Protein AF-A0A9Q0LV10-F1 (afdb_monomer)

Nearest PDB structures (foldseek):
  5n1x-assembly4_D  TM=7.997E-01  e=4.833E-01  Homo sapiens

Foldseek 3Di:
DQFPVVVCVVVVDDDDPDPDDDDPLPADPLLVVQVVCCVVPVDGDLPRQQDPVSLVSNVSVCVVRVNCVRPVCVSVRVVVSNVVVVVVPD

Organism: Anaeramoeba ignava (NCBI:txid1746090)

Structure (mmCIF,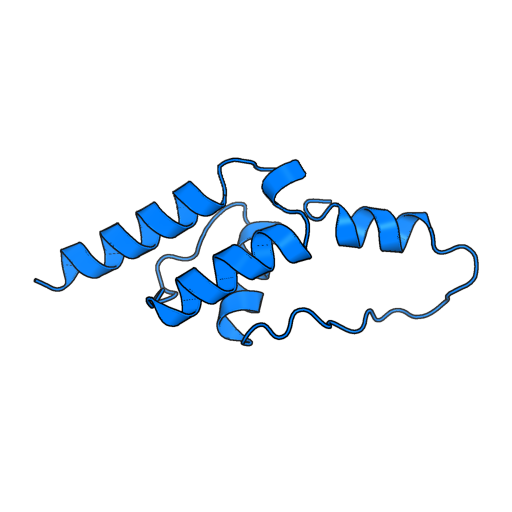 N/CA/C/O backbone):
data_AF-A0A9Q0LV10-F1
#
_entry.id   AF-A0A9Q0LV10-F1
#
loop_
_atom_site.group_PDB
_atom_site.id
_atom_site.type_symbol
_atom_site.label_atom_id
_atom_site.label_alt_id
_atom_site.label_comp_id
_atom_site.label_asym_id
_atom_site.label_entity_id
_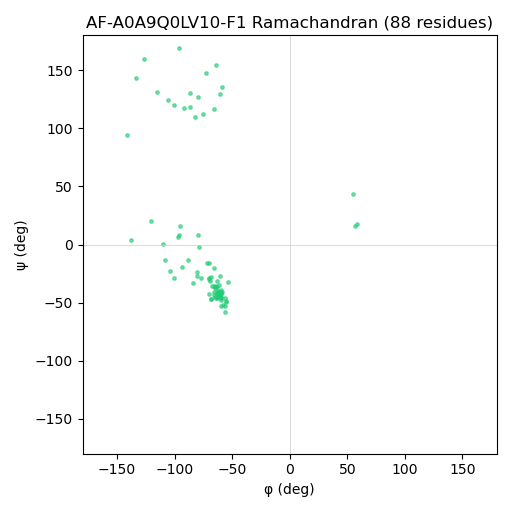atom_site.label_seq_id
_atom_site.pdbx_PDB_ins_code
_atom_site.Cartn_x
_atom_site.Cartn_y
_atom_site.Cartn_z
_atom_site.occupancy
_atom_site.B_iso_or_equiv
_atom_site.auth_seq_id
_atom_site.auth_comp_id
_atom_site.auth_asym_id
_atom_site.auth_atom_id
_atom_site.pdbx_PDB_model_num
ATOM 1 N N . MET A 1 1 ? -1.184 -2.065 -13.668 1.00 80.62 1 MET A N 1
ATOM 2 C CA . MET A 1 1 ? -0.356 -1.812 -12.468 1.00 80.62 1 MET A CA 1
ATOM 3 C C . MET A 1 1 ? -1.023 -0.690 -11.686 1.00 80.62 1 MET A C 1
ATOM 5 O O . MET A 1 1 ? -1.548 0.197 -12.338 1.00 80.62 1 MET A O 1
ATOM 9 N N . ARG A 1 2 ? -1.112 -0.770 -10.351 1.00 91.88 2 ARG A N 1
ATOM 10 C CA . ARG A 1 2 ? -1.870 0.204 -9.528 1.00 91.88 2 ARG A CA 1
ATOM 11 C C . ARG A 1 2 ? -1.028 1.362 -8.978 1.00 91.88 2 ARG A C 1
ATOM 13 O O . ARG A 1 2 ? -1.584 2.375 -8.586 1.00 91.88 2 ARG A O 1
ATOM 20 N N . SER A 1 3 ? 0.289 1.207 -8.934 1.00 95.69 3 SER A N 1
ATOM 21 C CA . SER A 1 3 ? 1.212 2.273 -8.547 1.00 95.69 3 SER A CA 1
ATOM 22 C C . SER A 1 3 ? 1.824 2.880 -9.798 1.00 95.69 3 SER A C 1
ATOM 24 O O . SER A 1 3 ? 2.480 2.165 -10.561 1.00 95.69 3 SER A O 1
ATOM 26 N N . GLU A 1 4 ? 1.618 4.181 -10.005 1.00 95.50 4 GLU A N 1
ATOM 27 C CA . GLU A 1 4 ? 2.264 4.896 -11.108 1.00 95.50 4 GLU A CA 1
ATOM 28 C C . GLU A 1 4 ? 3.769 5.062 -10.873 1.00 95.50 4 GLU A C 1
ATOM 30 O O . GLU A 1 4 ? 4.535 4.990 -11.834 1.00 95.50 4 GLU A O 1
ATOM 35 N N . LEU A 1 5 ? 4.215 5.132 -9.609 1.00 94.38 5 LEU A N 1
ATOM 36 C CA . LEU A 1 5 ? 5.638 5.056 -9.267 1.00 94.38 5 LEU A CA 1
ATOM 37 C C . LEU A 1 5 ? 6.253 3.762 -9.816 1.00 94.38 5 LEU A C 1
ATOM 39 O O . LEU A 1 5 ? 7.171 3.811 -10.635 1.00 94.38 5 LEU A O 1
ATOM 43 N N . TYR A 1 6 ? 5.717 2.601 -9.425 1.00 92.81 6 TYR A N 1
ATOM 44 C CA . TYR A 1 6 ? 6.249 1.326 -9.903 1.00 92.81 6 TYR A CA 1
ATOM 45 C C . TYR A 1 6 ? 6.074 1.161 -11.415 1.00 92.81 6 TYR A C 1
ATOM 47 O O . TYR A 1 6 ? 6.974 0.644 -12.074 1.00 92.81 6 TYR A O 1
ATOM 55 N N . ARG A 1 7 ? 4.973 1.654 -12.000 1.00 92.56 7 ARG A N 1
ATOM 56 C CA . ARG A 1 7 ? 4.787 1.639 -13.458 1.00 92.56 7 ARG A CA 1
ATOM 57 C C . ARG A 1 7 ? 5.893 2.418 -14.163 1.00 92.56 7 ARG A C 1
ATOM 59 O O . ARG A 1 7 ? 6.478 1.899 -15.110 1.00 92.56 7 ARG A O 1
ATOM 66 N N . GLY A 1 8 ? 6.202 3.625 -13.696 1.00 91.38 8 GLY A N 1
ATOM 67 C CA . GLY A 1 8 ? 7.286 4.442 -14.233 1.00 91.38 8 GLY A CA 1
ATOM 68 C C . GLY A 1 8 ? 8.652 3.779 -14.065 1.00 91.38 8 GLY A C 1
ATOM 69 O O . GLY A 1 8 ? 9.434 3.740 -15.014 1.00 91.38 8 GLY A O 1
ATOM 70 N N . MET A 1 9 ? 8.919 3.182 -12.901 1.00 89.38 9 MET A N 1
ATOM 71 C CA . MET A 1 9 ? 10.170 2.461 -12.652 1.00 89.38 9 MET A CA 1
ATOM 72 C C . MET A 1 9 ? 10.347 1.302 -13.638 1.00 89.38 9 MET A C 1
ATOM 74 O O . MET A 1 9 ? 11.344 1.256 -14.348 1.00 89.38 9 MET A O 1
ATOM 78 N N . PHE A 1 10 ? 9.361 0.413 -13.768 1.00 88.38 10 PHE A N 1
ATOM 79 C CA . PHE A 1 10 ? 9.500 -0.759 -14.639 1.00 88.38 10 PHE A CA 1
ATOM 80 C C . PHE A 1 10 ? 9.514 -0.424 -16.133 1.00 88.38 10 PHE A C 1
ATOM 82 O O . PHE A 1 10 ? 10.142 -1.143 -16.903 1.00 88.38 10 PHE A O 1
ATOM 89 N N . LEU A 1 11 ? 8.846 0.652 -16.560 1.00 88.88 11 LEU A N 1
ATOM 90 C CA . LEU A 1 11 ? 8.859 1.076 -17.964 1.00 88.88 11 LEU A CA 1
ATOM 91 C C . LEU A 1 11 ? 10.112 1.874 -18.353 1.00 88.88 11 LEU A C 1
ATOM 93 O O . LEU A 1 11 ? 10.441 1.926 -19.535 1.00 88.88 11 LEU A O 1
ATOM 97 N N . SER A 1 12 ? 10.792 2.512 -17.396 1.00 85.94 12 SER A N 1
ATOM 98 C CA . SER A 1 12 ? 11.997 3.319 -17.660 1.00 85.94 12 SER A CA 1
ATOM 99 C C . SER A 1 12 ? 13.299 2.515 -17.621 1.00 85.94 12 SER A C 1
ATOM 101 O O . SER A 1 12 ? 14.336 2.988 -18.087 1.00 85.94 12 SER A O 1
ATOM 103 N N . VAL A 1 13 ? 13.254 1.288 -17.102 1.00 82.44 13 VAL A N 1
ATOM 104 C CA . VAL A 1 13 ? 14.406 0.392 -17.033 1.00 82.44 13 VAL A CA 1
ATOM 105 C C . VAL A 1 13 ? 14.703 -0.206 -18.410 1.00 82.44 13 VAL A C 1
ATOM 107 O O . VAL A 1 13 ? 13.954 -1.036 -18.918 1.00 82.44 13 VAL A O 1
ATOM 110 N N . THR A 1 14 ? 15.836 0.179 -19.007 1.00 75.94 14 THR A N 1
ATOM 111 C CA . THR A 1 14 ? 16.326 -0.423 -20.262 1.00 75.94 14 THR A CA 1
ATOM 112 C C . THR A 1 14 ? 17.496 -1.389 -20.064 1.00 75.94 14 THR A C 1
ATOM 114 O O . THR A 1 14 ? 17.699 -2.248 -20.912 1.00 75.94 14 THR A O 1
ATOM 117 N N . ASN A 1 15 ? 18.259 -1.266 -18.966 1.00 79.62 15 ASN A N 1
ATOM 118 C CA . ASN A 1 15 ? 19.508 -2.016 -18.733 1.00 79.62 15 ASN A CA 1
ATOM 119 C C . ASN A 1 15 ? 19.683 -2.551 -17.295 1.00 79.62 15 ASN A C 1
ATOM 121 O O . ASN A 1 15 ? 20.737 -3.100 -16.981 1.00 79.62 15 ASN A O 1
ATOM 125 N N . ASP A 1 16 ? 18.698 -2.378 -16.410 1.00 79.75 16 ASP A N 1
ATOM 126 C CA . ASP A 1 16 ? 18.731 -2.974 -15.069 1.00 79.75 16 ASP A CA 1
ATOM 127 C C . ASP A 1 16 ? 18.145 -4.393 -15.132 1.00 79.75 16 ASP A C 1
ATOM 129 O O . ASP A 1 16 ? 16.993 -4.589 -15.516 1.00 79.75 16 ASP A O 1
ATOM 133 N N . THR A 1 17 ? 18.965 -5.392 -14.799 1.00 80.88 17 THR A N 1
ATOM 134 C CA . THR A 1 17 ? 18.570 -6.809 -14.738 1.00 80.88 17 THR A CA 1
ATOM 135 C C . THR A 1 17 ? 18.217 -7.256 -13.319 1.00 80.88 17 THR A C 1
ATOM 137 O O . THR A 1 17 ? 18.045 -8.453 -13.075 1.00 80.88 17 THR A O 1
ATOM 140 N N . SER A 1 18 ? 18.170 -6.330 -12.360 1.00 85.19 18 SER A N 1
ATOM 141 C CA . SER A 1 18 ? 17.722 -6.601 -11.002 1.00 85.19 18 SER A CA 1
ATOM 142 C C . SER A 1 18 ? 16.290 -7.125 -11.022 1.00 85.19 18 SER A C 1
ATOM 144 O O . SER A 1 18 ? 15.401 -6.584 -11.676 1.00 85.19 18 SER A O 1
ATOM 146 N N . ASN A 1 19 ? 16.046 -8.173 -10.243 1.00 84.56 19 ASN A N 1
ATOM 147 C CA . ASN A 1 19 ? 14.705 -8.667 -9.949 1.00 84.56 19 ASN A CA 1
ATOM 148 C C . ASN A 1 19 ? 14.161 -8.106 -8.624 1.00 84.56 19 ASN A C 1
ATOM 150 O O . ASN A 1 19 ? 13.220 -8.662 -8.057 1.00 84.56 19 ASN A O 1
ATOM 154 N N . LYS A 1 20 ? 14.785 -7.043 -8.101 1.00 88.44 20 LYS A N 1
ATOM 155 C CA . LYS A 1 20 ? 14.454 -6.415 -6.820 1.00 88.44 20 LYS A CA 1
ATOM 156 C C . LYS A 1 20 ? 14.376 -4.904 -6.960 1.00 88.44 20 LYS A C 1
ATOM 158 O O . LYS A 1 20 ? 15.195 -4.295 -7.645 1.00 88.44 20 LYS A O 1
ATOM 163 N N . VAL A 1 21 ? 13.436 -4.324 -6.224 1.00 87.94 21 VAL A N 1
ATOM 164 C CA . VAL A 1 21 ? 13.316 -2.882 -6.018 1.00 87.94 21 VAL A CA 1
ATOM 165 C C . VAL A 1 21 ? 13.551 -2.599 -4.540 1.00 87.94 21 VAL A C 1
ATOM 167 O O . VAL A 1 21 ? 12.976 -3.275 -3.687 1.00 87.94 21 VAL A O 1
ATOM 170 N N . THR A 1 22 ? 14.408 -1.626 -4.239 1.00 88.81 22 THR A N 1
ATOM 171 C CA . THR A 1 22 ? 14.591 -1.135 -2.869 1.00 88.81 22 THR A CA 1
ATOM 172 C C . THR A 1 22 ? 13.459 -0.173 -2.534 1.00 88.81 22 THR A C 1
ATOM 174 O O . THR A 1 22 ? 13.219 0.774 -3.282 1.00 88.81 22 THR A O 1
ATOM 177 N N . ASP A 1 23 ? 12.766 -0.423 -1.426 1.00 90.06 23 ASP A N 1
ATOM 178 C CA . ASP A 1 23 ? 11.724 0.466 -0.918 1.00 90.06 23 ASP A CA 1
ATOM 179 C C . ASP A 1 23 ? 12.332 1.562 -0.029 1.00 90.06 23 ASP A C 1
ATOM 181 O O . ASP A 1 23 ? 13.108 1.271 0.882 1.00 90.06 23 ASP A O 1
ATOM 185 N N . TYR A 1 24 ? 11.965 2.815 -0.301 1.00 93.44 24 TYR A N 1
ATOM 186 C CA . TYR A 1 24 ? 12.356 3.997 0.473 1.00 93.44 24 TYR A CA 1
ATOM 187 C C . TYR A 1 24 ? 11.132 4.737 1.032 1.00 93.44 24 TYR A C 1
ATOM 189 O O . TYR A 1 24 ? 11.216 5.921 1.340 1.00 93.44 24 TYR A O 1
ATOM 197 N N . SER A 1 25 ? 9.984 4.060 1.126 1.00 93.38 25 SER A N 1
ATOM 198 C CA . SER A 1 25 ? 8.729 4.638 1.615 1.00 93.38 25 SER A CA 1
ATOM 199 C C . SER A 1 25 ? 8.727 4.947 3.119 1.00 93.38 25 SER A C 1
ATOM 201 O O . SER A 1 25 ? 7.855 5.676 3.587 1.00 93.38 25 SER A O 1
ATOM 203 N N . GLU A 1 26 ? 9.676 4.378 3.876 1.00 94.62 26 GLU A N 1
ATOM 204 C CA . GLU A 1 26 ? 9.756 4.443 5.348 1.00 94.62 26 GLU A CA 1
ATOM 205 C C . GLU A 1 26 ? 8.494 3.930 6.068 1.00 94.62 26 GLU A C 1
ATOM 207 O O . GLU A 1 26 ? 8.297 4.175 7.259 1.00 94.62 26 GLU A O 1
ATOM 212 N N . LEU A 1 27 ? 7.628 3.200 5.362 1.00 95.75 27 LEU A N 1
ATOM 213 C CA . LEU A 1 27 ? 6.412 2.641 5.933 1.00 95.75 27 LEU A CA 1
ATOM 214 C C . LEU A 1 27 ? 6.729 1.470 6.857 1.00 95.75 27 LEU A C 1
ATOM 216 O O . LEU A 1 27 ? 7.639 0.673 6.611 1.00 95.75 27 LEU A O 1
ATOM 220 N N . SER A 1 28 ? 5.912 1.302 7.896 1.00 95.56 28 SER A N 1
ATOM 221 C CA . SER A 1 28 ? 5.948 0.073 8.672 1.00 95.56 28 SER A CA 1
ATOM 222 C C . SER A 1 28 ? 5.525 -1.120 7.808 1.00 95.56 28 SER A C 1
ATOM 224 O O . SER A 1 28 ? 4.714 -1.008 6.882 1.00 95.56 28 SER A O 1
ATOM 226 N N . ASN A 1 29 ? 5.996 -2.314 8.180 1.00 93.62 29 ASN A N 1
ATOM 227 C CA . ASN A 1 29 ? 5.583 -3.561 7.527 1.00 93.62 29 ASN A CA 1
ATOM 228 C C . ASN A 1 29 ? 4.053 -3.735 7.505 1.00 93.62 29 ASN A C 1
ATOM 230 O O . ASN A 1 29 ? 3.517 -4.311 6.562 1.00 93.62 29 ASN A O 1
ATOM 234 N N . LYS A 1 30 ? 3.338 -3.233 8.524 1.00 93.81 30 LYS A N 1
ATOM 235 C CA . LYS A 1 30 ? 1.869 -3.304 8.585 1.00 93.81 30 LYS A CA 1
ATOM 236 C C . LYS A 1 30 ? 1.219 -2.426 7.518 1.00 93.81 30 LYS A C 1
ATOM 238 O O . LYS A 1 30 ? 0.332 -2.897 6.810 1.00 93.81 30 LYS A O 1
ATOM 243 N N . SER A 1 31 ? 1.672 -1.183 7.376 1.00 95.50 31 SER A N 1
ATOM 244 C CA . SER A 1 31 ? 1.165 -0.267 6.349 1.00 95.50 31 SER A CA 1
ATOM 245 C C . SER A 1 31 ? 1.466 -0.786 4.945 1.00 95.50 31 SER A C 1
ATOM 247 O O . SER A 1 31 ? 0.584 -0.787 4.087 1.00 95.50 31 SER A O 1
ATOM 249 N N . PHE A 1 32 ? 2.667 -1.333 4.731 1.00 94.25 32 PHE A N 1
ATOM 250 C CA . PHE A 1 32 ? 3.020 -1.955 3.456 1.00 94.25 32 PHE A CA 1
ATOM 251 C C . PHE A 1 32 ? 2.120 -3.161 3.125 1.00 94.25 32 PHE A C 1
ATOM 253 O O . PHE A 1 32 ? 1.606 -3.256 2.013 1.00 94.25 32 PHE A O 1
ATOM 260 N N . GLN A 1 33 ? 1.841 -4.041 4.095 1.00 92.88 33 GLN A N 1
ATOM 261 C CA . GLN A 1 33 ? 0.938 -5.189 3.910 1.00 92.88 33 GLN A CA 1
ATOM 262 C C . GLN A 1 33 ? -0.496 -4.783 3.544 1.00 92.88 33 GLN A C 1
ATOM 264 O O . GLN A 1 33 ? -1.156 -5.482 2.772 1.00 92.88 33 GLN A O 1
ATOM 269 N N . ILE A 1 34 ? -0.996 -3.662 4.075 1.00 94.81 34 ILE A N 1
ATOM 270 C CA . ILE A 1 34 ? -2.317 -3.133 3.706 1.00 94.81 34 ILE A CA 1
ATOM 271 C C . ILE A 1 34 ? -2.338 -2.753 2.224 1.00 94.81 34 ILE A C 1
ATOM 273 O O . ILE A 1 34 ? -3.267 -3.141 1.510 1.00 94.81 34 ILE A O 1
ATOM 277 N N . PHE A 1 35 ? -1.307 -2.048 1.745 1.00 94.50 35 PHE A N 1
ATOM 278 C CA . PHE A 1 35 ? -1.191 -1.713 0.327 1.00 94.50 35 PHE A CA 1
ATOM 279 C C . PHE A 1 35 ? -1.030 -2.942 -0.544 1.00 94.50 35 PHE A C 1
ATOM 281 O O . PHE A 1 35 ? -1.728 -3.055 -1.547 1.00 94.50 35 PHE A O 1
ATOM 288 N N . GLU A 1 36 ? -0.160 -3.872 -0.162 1.00 92.56 36 GLU A N 1
ATOM 289 C CA . GLU A 1 36 ? 0.048 -5.114 -0.897 1.00 92.56 36 GLU A CA 1
ATOM 290 C C . GLU A 1 36 ? -1.276 -5.869 -1.066 1.00 92.56 36 GLU A C 1
ATOM 292 O O . GLU A 1 36 ? -1.674 -6.210 -2.184 1.00 92.56 36 GLU A O 1
ATOM 297 N N . TYR A 1 37 ? -2.022 -6.047 0.025 1.00 93.25 37 TYR A N 1
ATOM 298 C CA .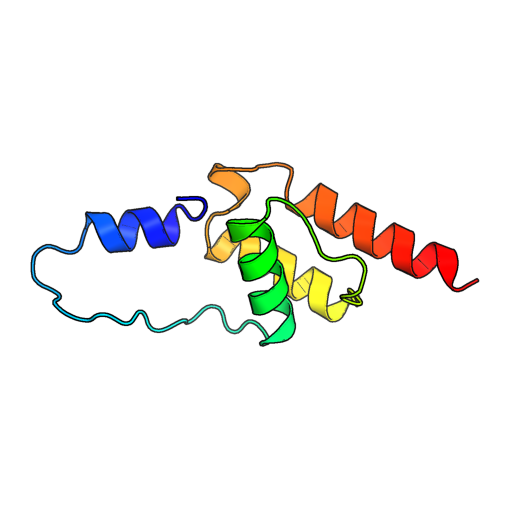 TYR A 1 37 ? -3.306 -6.729 -0.028 1.00 93.25 37 TYR A CA 1
ATOM 299 C C . TYR A 1 37 ? -4.316 -5.985 -0.905 1.00 93.25 37 TYR A C 1
ATOM 301 O O . TYR A 1 37 ? -4.971 -6.609 -1.744 1.00 93.25 37 TYR A O 1
ATOM 309 N N . TRP A 1 38 ? -4.426 -4.663 -0.767 1.00 94.12 38 TRP A N 1
ATOM 310 C CA . TRP A 1 38 ? -5.308 -3.860 -1.613 1.00 94.12 38 TRP A CA 1
ATOM 311 C C . TRP A 1 38 ? -4.929 -3.945 -3.093 1.00 94.12 38 TRP A C 1
ATOM 313 O O . TRP A 1 38 ? -5.804 -4.071 -3.954 1.00 94.12 38 TRP A O 1
ATOM 323 N N . ILE A 1 39 ? -3.630 -3.931 -3.396 1.00 93.56 39 ILE A N 1
ATOM 324 C CA . ILE A 1 39 ? -3.121 -4.002 -4.762 1.00 93.56 39 ILE A CA 1
ATOM 325 C C . ILE A 1 39 ? -3.574 -5.301 -5.437 1.00 93.56 39 ILE A C 1
ATOM 327 O O . ILE A 1 39 ? -4.044 -5.264 -6.580 1.00 93.56 39 ILE A O 1
ATOM 331 N N . TYR A 1 40 ? -3.471 -6.429 -4.731 1.00 93.12 40 TYR A N 1
ATOM 332 C CA . TYR A 1 40 ? -3.801 -7.742 -5.286 1.00 93.12 40 TYR A CA 1
ATOM 333 C C . TYR A 1 40 ? -5.291 -8.090 -5.229 1.00 93.12 40 TYR A C 1
ATOM 335 O O . TYR A 1 40 ? -5.787 -8.760 -6.133 1.00 93.12 40 TYR A O 1
ATOM 343 N N . SER A 1 41 ? -6.019 -7.644 -4.204 1.00 91.75 41 SER A N 1
ATOM 344 C CA . SER A 1 41 ? -7.408 -8.073 -3.962 1.00 91.75 41 SER A CA 1
ATOM 345 C C . SER A 1 41 ? -8.465 -7.010 -4.256 1.00 91.75 41 SER A C 1
ATOM 347 O O . SER A 1 41 ? -9.650 -7.329 -4.312 1.00 91.75 41 SER A O 1
ATOM 349 N N . ASN A 1 42 ? -8.068 -5.745 -4.429 1.00 89.88 42 ASN A N 1
ATOM 350 C CA . ASN A 1 42 ? -8.975 -4.593 -4.443 1.00 89.88 42 ASN A CA 1
ATOM 351 C C . ASN A 1 42 ? -9.810 -4.432 -3.156 1.00 89.88 42 ASN A C 1
ATOM 353 O O . ASN A 1 42 ? -10.833 -3.750 -3.165 1.00 89.88 42 ASN A O 1
ATOM 357 N N . GLN A 1 43 ? -9.402 -5.070 -2.062 1.00 88.69 43 GLN A N 1
ATOM 358 C CA . GLN A 1 43 ? -10.082 -5.046 -0.773 1.00 88.69 43 GLN A CA 1
ATOM 359 C C . GLN A 1 43 ? -9.100 -4.632 0.316 1.00 88.69 43 GLN A C 1
ATOM 361 O O . GLN A 1 43 ? -7.892 -4.770 0.164 1.00 88.69 43 GLN A O 1
ATOM 366 N N . ILE A 1 44 ? -9.617 -4.158 1.443 1.00 86.31 44 ILE A N 1
ATOM 367 C CA . ILE A 1 44 ? -8.829 -4.003 2.667 1.00 86.31 44 ILE A CA 1
ATOM 368 C C . ILE A 1 44 ? -9.262 -5.131 3.605 1.00 86.31 44 ILE A C 1
ATOM 370 O O . ILE A 1 44 ? -10.456 -5.233 3.879 1.00 86.31 44 ILE A O 1
ATOM 374 N N . LYS A 1 45 ? -8.349 -5.976 4.102 1.00 84.12 45 LYS A N 1
ATOM 375 C CA . LYS A 1 45 ? -8.704 -7.087 5.014 1.00 84.12 45 LYS A CA 1
ATOM 376 C C . LYS A 1 45 ? -9.349 -6.580 6.299 1.00 84.12 45 LYS A C 1
ATOM 378 O O . LYS A 1 45 ? -8.774 -5.729 6.966 1.00 84.12 45 LYS A O 1
ATOM 383 N N . ASP A 1 46 ? -10.496 -7.139 6.677 1.00 82.19 46 ASP A N 1
ATOM 384 C CA . ASP A 1 46 ? -11.200 -6.800 7.927 1.00 82.19 46 ASP A CA 1
ATOM 385 C C . ASP A 1 46 ? -10.402 -7.129 9.190 1.00 82.19 46 ASP A C 1
ATOM 387 O O . ASP A 1 46 ? -10.472 -6.387 10.163 1.00 82.19 46 ASP A O 1
ATOM 391 N N . GLU A 1 47 ? -9.582 -8.177 9.135 1.00 83.56 47 GLU A N 1
ATOM 392 C CA . GLU A 1 47 ? -8.738 -8.638 10.243 1.00 83.56 47 GLU A CA 1
ATOM 393 C C . GLU A 1 47 ? -7.551 -7.708 10.546 1.00 83.56 47 GLU A C 1
ATOM 395 O O . GLU A 1 47 ? -6.931 -7.824 11.603 1.00 83.56 47 GLU A O 1
ATOM 400 N N . ILE A 1 48 ? 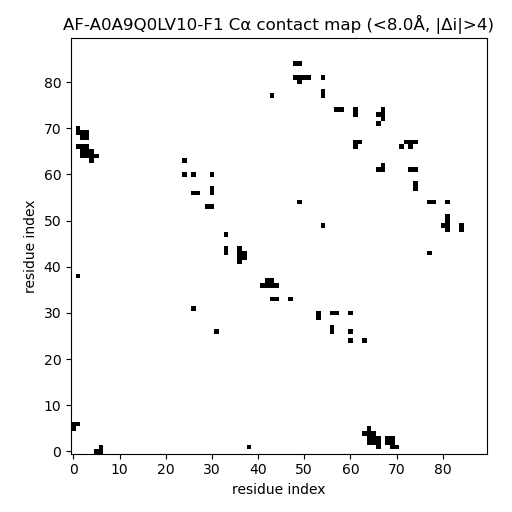-7.193 -6.800 9.628 1.00 84.12 48 ILE A N 1
ATOM 401 C CA . ILE A 1 48 ? -6.086 -5.868 9.859 1.00 84.12 48 ILE A CA 1
ATOM 402 C C . ILE A 1 48 ? -6.607 -4.692 10.677 1.00 84.12 48 ILE A C 1
ATOM 404 O O . ILE A 1 48 ? -7.348 -3.855 10.161 1.00 84.12 48 ILE A O 1
ATOM 408 N N . GLN A 1 49 ? -6.185 -4.607 11.939 1.00 88.38 49 GLN A N 1
ATOM 409 C CA . GLN A 1 49 ? -6.458 -3.443 12.778 1.00 88.38 49 GLN A CA 1
ATOM 410 C C . GLN A 1 49 ? -5.726 -2.220 12.221 1.00 88.38 49 GLN A C 1
ATOM 412 O O . GLN A 1 49 ? -4.493 -2.175 12.209 1.00 88.38 49 GLN A O 1
ATOM 417 N N . ILE A 1 50 ? -6.489 -1.216 11.801 1.00 92.12 50 ILE A N 1
ATOM 418 C CA . ILE A 1 50 ? -5.967 0.080 11.394 1.00 92.12 50 ILE A CA 1
ATOM 419 C C . ILE A 1 50 ? -5.972 0.982 12.630 1.00 92.12 50 ILE A C 1
ATOM 421 O O . ILE A 1 50 ? -7.013 1.254 13.220 1.00 92.12 50 ILE A O 1
ATOM 425 N N . THR A 1 51 ? -4.792 1.425 13.055 1.00 94.00 51 THR A N 1
ATOM 426 C CA . THR A 1 51 ? -4.627 2.415 14.128 1.00 94.00 51 THR A CA 1
ATOM 427 C C . THR A 1 51 ? -4.464 3.814 13.534 1.00 94.00 51 THR A C 1
ATOM 429 O O . THR A 1 51 ? -4.233 3.962 12.334 1.00 94.00 51 THR A O 1
ATOM 432 N N . GLN A 1 52 ? -4.530 4.855 14.370 1.00 94.31 52 GLN A N 1
ATOM 433 C CA . GLN A 1 52 ? -4.284 6.229 13.916 1.00 94.31 52 GLN A CA 1
ATOM 434 C C . GLN A 1 52 ? -2.874 6.404 13.324 1.00 94.31 52 GLN A C 1
ATOM 436 O O . GLN A 1 52 ? -2.701 7.092 12.324 1.00 94.31 52 GLN A O 1
ATOM 441 N N . GLU A 1 53 ? -1.869 5.758 13.921 1.00 95.56 53 GLU A N 1
ATOM 442 C CA . GLU A 1 53 ? -0.494 5.743 13.407 1.00 95.56 53 GLU A CA 1
ATOM 443 C C . GLU A 1 53 ? -0.431 5.137 11.998 1.00 95.56 53 GLU A C 1
ATOM 445 O O . GLU A 1 53 ? 0.144 5.742 11.093 1.00 95.56 53 GLU A O 1
ATOM 450 N N . ILE A 1 54 ? -1.109 4.000 11.790 1.00 95.88 54 ILE A N 1
ATOM 451 C CA . ILE A 1 54 ? -1.207 3.349 10.479 1.00 95.88 54 ILE A CA 1
ATOM 452 C C . ILE A 1 54 ? -1.935 4.253 9.477 1.00 95.88 54 ILE A C 1
ATOM 454 O O . ILE A 1 54 ? -1.464 4.379 8.356 1.00 95.88 54 ILE A O 1
ATOM 458 N N . ILE A 1 55 ? -3.032 4.928 9.844 1.00 96.12 55 ILE A N 1
ATOM 459 C CA . ILE A 1 55 ? -3.708 5.876 8.934 1.00 96.12 55 ILE A CA 1
ATOM 460 C C . ILE A 1 55 ? -2.754 6.964 8.440 1.00 96.12 55 ILE A C 1
ATOM 462 O O . ILE A 1 55 ? -2.707 7.226 7.239 1.00 96.12 55 ILE A O 1
ATOM 466 N N . ASN A 1 56 ? -1.963 7.554 9.337 1.00 96.12 56 ASN A N 1
ATOM 467 C CA . ASN A 1 56 ? -1.021 8.608 8.966 1.00 96.12 56 ASN A CA 1
ATOM 468 C C . ASN A 1 56 ? 0.078 8.079 8.025 1.00 96.12 56 ASN A C 1
ATOM 470 O O . ASN A 1 56 ? 0.534 8.791 7.133 1.00 96.12 56 ASN A O 1
ATOM 474 N N . GLU A 1 57 ? 0.540 6.842 8.231 1.00 97.38 57 GLU A N 1
ATOM 475 C CA . GLU A 1 57 ? 1.461 6.167 7.309 1.00 97.38 57 GLU A CA 1
ATOM 476 C C . GLU A 1 57 ? 0.814 5.883 5.949 1.00 97.38 57 GLU A C 1
ATOM 478 O O . GLU A 1 57 ? 1.435 6.120 4.915 1.00 97.38 57 GLU A O 1
ATOM 483 N N . LEU A 1 58 ? -0.433 5.412 5.935 1.00 96.25 58 LEU A N 1
ATOM 484 C CA . LEU A 1 58 ? -1.159 5.109 4.706 1.00 96.25 58 LEU A CA 1
ATOM 485 C C . LEU A 1 58 ? -1.417 6.367 3.870 1.00 96.25 58 LEU A C 1
ATOM 487 O O . LEU A 1 58 ? -1.302 6.309 2.652 1.00 96.25 58 LEU A O 1
ATOM 491 N N . GLU A 1 59 ? -1.703 7.512 4.485 1.00 96.56 59 GLU A N 1
ATOM 492 C CA . GLU A 1 59 ? -1.813 8.782 3.757 1.00 96.56 59 GLU A CA 1
ATOM 493 C C . GLU A 1 59 ? -0.524 9.083 2.974 1.00 96.56 59 GLU A C 1
ATOM 495 O O . GLU A 1 59 ? -0.547 9.217 1.750 1.00 96.56 59 GLU A O 1
ATOM 500 N N . ARG A 1 60 ? 0.630 9.053 3.658 1.00 96.50 60 ARG A N 1
ATOM 501 C CA . ARG A 1 60 ? 1.944 9.276 3.027 1.00 96.50 60 ARG A CA 1
ATOM 502 C C . ARG A 1 60 ? 2.270 8.223 1.970 1.00 96.50 60 ARG A C 1
ATOM 504 O O . ARG A 1 60 ? 2.823 8.546 0.921 1.00 96.50 60 ARG A O 1
ATOM 511 N N . GLY A 1 61 ? 1.936 6.962 2.235 1.00 97.06 61 GLY A N 1
ATOM 512 C CA . GLY A 1 61 ? 2.186 5.857 1.315 1.00 97.06 61 GLY A CA 1
ATOM 513 C C . GLY A 1 61 ? 1.375 5.949 0.021 1.00 97.06 61 GLY A C 1
ATOM 514 O O . GLY A 1 61 ? 1.896 5.618 -1.043 1.00 97.06 61 GLY A O 1
ATOM 515 N N . ILE A 1 62 ? 0.131 6.440 0.079 1.00 97.12 62 ILE A N 1
ATOM 516 C CA . ILE A 1 62 ? -0.701 6.662 -1.116 1.00 97.12 62 ILE A CA 1
ATOM 517 C C . ILE A 1 62 ? -0.036 7.656 -2.059 1.00 97.12 62 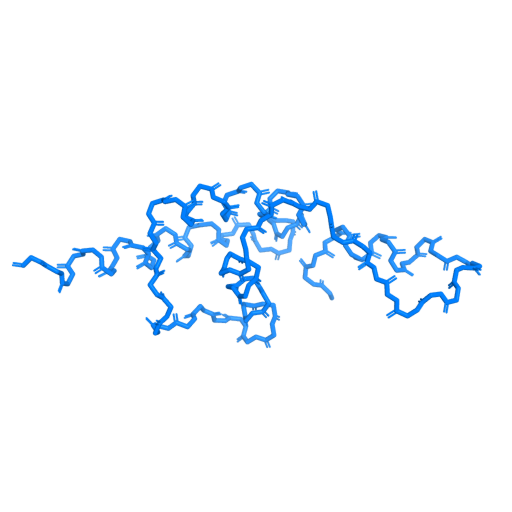ILE A C 1
ATOM 519 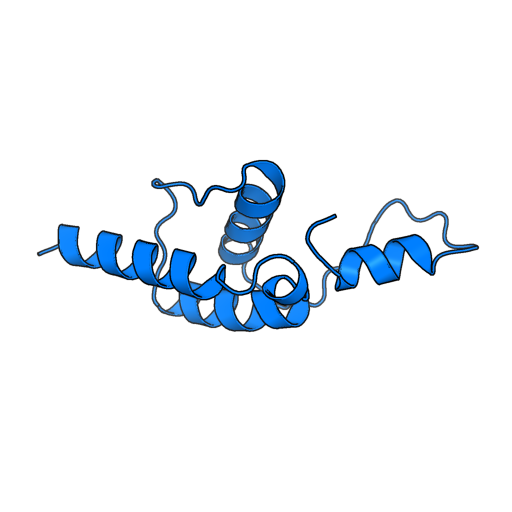O O . ILE A 1 62 ? 0.023 7.393 -3.264 1.00 97.12 62 ILE A O 1
ATOM 523 N N . ASP A 1 63 ? 0.480 8.757 -1.517 1.00 95.62 63 ASP A N 1
ATOM 524 C CA . ASP A 1 63 ? 1.178 9.772 -2.299 1.00 95.62 63 ASP A CA 1
ATOM 525 C C . ASP A 1 63 ? 2.514 9.248 -2.828 1.00 95.62 63 ASP A C 1
ATOM 527 O O . ASP A 1 63 ? 2.792 9.366 -4.023 1.00 95.62 63 ASP A O 1
ATOM 53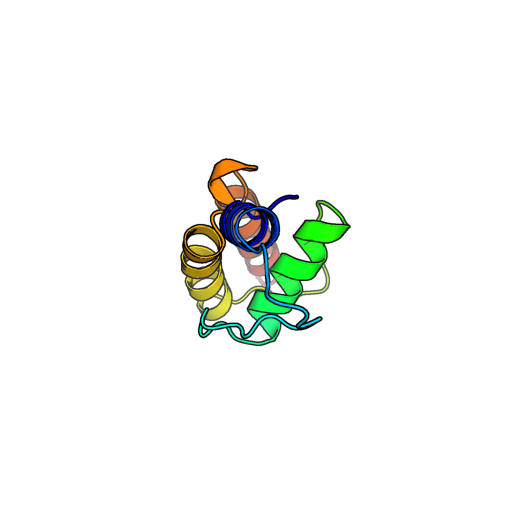1 N N . TYR A 1 64 ? 3.310 8.598 -1.972 1.00 96.69 64 TYR A N 1
ATOM 532 C CA . TYR A 1 64 ? 4.616 8.049 -2.343 1.00 96.69 64 TYR A CA 1
ATOM 533 C C . TYR A 1 64 ? 4.505 7.047 -3.499 1.00 96.69 64 TYR A C 1
ATOM 535 O O . TYR A 1 64 ? 5.163 7.195 -4.529 1.00 96.69 64 TYR A O 1
ATOM 543 N N . PHE A 1 65 ? 3.622 6.054 -3.371 1.00 96.50 65 PHE A N 1
ATOM 544 C CA . PHE A 1 65 ? 3.406 5.051 -4.414 1.00 96.50 65 PHE A CA 1
ATOM 545 C C . PHE A 1 65 ? 2.517 5.554 -5.560 1.00 96.50 65 PHE A C 1
ATOM 547 O O . PHE A 1 65 ? 2.302 4.809 -6.523 1.00 96.50 65 PHE A O 1
ATOM 554 N N . GLN A 1 66 ? 2.007 6.787 -5.486 1.00 96.50 66 GLN A N 1
ATOM 555 C CA . GLN A 1 66 ? 1.116 7.392 -6.478 1.00 96.50 66 GLN A CA 1
ATOM 556 C C . GLN A 1 66 ? -0.130 6.530 -6.749 1.00 96.50 66 GLN A C 1
ATOM 558 O O . GLN A 1 66 ? -0.516 6.296 -7.897 1.00 96.50 66 GLN A O 1
ATOM 563 N N . LEU A 1 67 ? -0.742 6.000 -5.686 1.00 96.06 67 LEU A N 1
ATOM 564 C CA . LEU A 1 67 ? -1.926 5.134 -5.785 1.00 96.06 67 LEU A CA 1
ATOM 565 C C . LEU A 1 67 ? -3.200 5.936 -6.062 1.00 96.06 67 LEU A C 1
ATOM 567 O O . LEU A 1 67 ? -4.115 5.433 -6.708 1.00 96.06 67 LEU A O 1
ATOM 571 N N . ASN A 1 68 ? -3.248 7.193 -5.619 1.00 92.69 68 ASN A N 1
ATOM 572 C CA . ASN A 1 68 ? -4.352 8.121 -5.875 1.00 92.69 68 ASN A CA 1
ATOM 573 C C . ASN A 1 68 ? -4.571 8.399 -7.373 1.00 92.69 68 ASN A C 1
ATOM 575 O O . ASN A 1 68 ? -5.699 8.650 -7.789 1.00 92.69 68 ASN A O 1
ATOM 579 N N . GLN A 1 69 ? -3.527 8.288 -8.199 1.00 93.19 69 GLN A N 1
ATOM 580 C CA . GLN A 1 69 ? -3.638 8.447 -9.651 1.00 93.19 69 GLN A CA 1
ATOM 581 C C . GLN A 1 69 ? -4.425 7.305 -10.312 1.00 93.19 69 GLN A C 1
ATOM 583 O O . GLN A 1 69 ? -5.051 7.515 -11.350 1.00 93.19 69 GLN A O 1
ATOM 588 N N . THR A 1 70 ? -4.425 6.106 -9.718 1.00 91.06 70 THR A N 1
ATOM 589 C CA . THR A 1 70 ? -5.194 4.958 -10.228 1.00 91.06 70 THR A CA 1
ATOM 590 C C . THR A 1 70 ? -6.497 4.730 -9.467 1.00 91.06 70 THR A C 1
ATOM 592 O O . THR A 1 70 ? -7.464 4.234 -10.046 1.00 91.06 70 THR A O 1
ATOM 595 N N . ASN A 1 71 ? -6.550 5.099 -8.185 1.00 93.56 71 ASN A N 1
ATOM 596 C CA . ASN A 1 71 ? -7.763 5.094 -7.380 1.00 93.56 71 ASN A CA 1
ATOM 597 C C . ASN A 1 71 ? -7.804 6.325 -6.452 1.00 93.56 71 ASN A C 1
ATOM 599 O O . ASN A 1 71 ? -7.276 6.264 -5.338 1.00 93.56 71 ASN A O 1
ATOM 603 N N . PRO A 1 72 ? -8.463 7.423 -6.870 1.00 93.75 72 PRO A N 1
ATOM 604 C CA . PRO A 1 72 ? -8.497 8.666 -6.097 1.00 93.75 72 PRO A CA 1
ATOM 605 C C . PRO A 1 72 ? -9.246 8.536 -4.765 1.00 93.75 72 PRO A C 1
ATOM 607 O O . PRO A 1 72 ? -9.000 9.315 -3.854 1.00 93.75 72 PRO A O 1
ATOM 610 N N . ASN A 1 73 ? -10.103 7.521 -4.619 1.00 93.94 73 ASN A N 1
ATOM 611 C CA . ASN A 1 73 ? -10.925 7.312 -3.425 1.00 93.94 73 ASN A CA 1
ATOM 612 C C . ASN A 1 73 ? -10.291 6.312 -2.441 1.00 93.94 73 ASN A C 1
ATOM 614 O O . ASN A 1 73 ? -10.942 5.877 -1.490 1.00 93.94 73 ASN A O 1
ATOM 618 N N . LEU A 1 74 ? -9.043 5.880 -2.670 1.00 94.44 74 LEU A N 1
ATOM 619 C CA . LEU A 1 74 ? -8.391 4.884 -1.817 1.00 94.44 74 LEU A CA 1
ATOM 620 C C . LEU A 1 74 ? -8.278 5.355 -0.364 1.00 94.44 74 LEU A C 1
ATOM 622 O O . LEU A 1 74 ? -8.534 4.575 0.553 1.00 94.44 74 LEU A O 1
ATOM 626 N N . PHE A 1 75 ? -7.918 6.619 -0.146 1.00 95.62 75 PHE A N 1
ATOM 627 C CA . PHE A 1 75 ? -7.769 7.127 1.213 1.00 95.62 75 PHE A CA 1
ATOM 628 C C . PHE A 1 75 ? -9.110 7.162 1.955 1.00 95.62 75 PHE A C 1
ATOM 630 O O . PHE A 1 75 ? -9.191 6.691 3.088 1.00 95.62 75 PHE A O 1
ATOM 637 N N . ASP A 1 76 ? -10.189 7.567 1.280 1.00 95.00 76 ASP A N 1
ATOM 638 C CA . ASP A 1 76 ? -11.543 7.536 1.844 1.00 95.00 76 ASP A CA 1
ATOM 639 C C . ASP A 1 76 ? 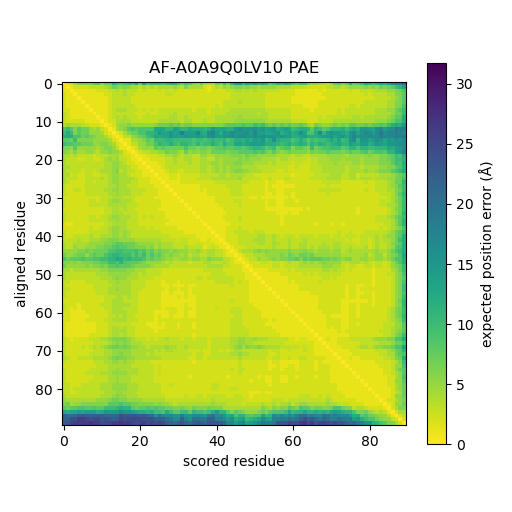-11.963 6.118 2.253 1.00 95.00 76 ASP A C 1
ATOM 641 O O . ASP A 1 76 ? -12.545 5.915 3.319 1.00 95.00 76 ASP A O 1
ATOM 645 N N . LEU A 1 77 ? -11.640 5.103 1.440 1.00 92.56 77 LEU A N 1
ATOM 646 C CA . LEU A 1 77 ? -11.910 3.700 1.778 1.00 92.56 77 LEU A CA 1
ATOM 647 C C . LEU A 1 77 ? -11.180 3.265 3.059 1.00 92.56 77 LEU A C 1
ATOM 649 O O . LEU A 1 77 ? -11.757 2.555 3.886 1.00 92.56 77 LEU A O 1
ATOM 653 N N . LEU A 1 78 ? -9.930 3.694 3.235 1.00 94.38 78 LEU A N 1
ATOM 654 C CA . LEU A 1 78 ? -9.121 3.375 4.414 1.00 94.38 78 LEU A CA 1
ATOM 655 C C . LEU A 1 78 ? -9.632 4.094 5.667 1.00 94.38 78 LEU A C 1
ATOM 657 O O . LEU A 1 78 ? -9.774 3.458 6.712 1.00 94.38 78 LEU A O 1
ATOM 661 N N . ILE A 1 79 ? -9.988 5.376 5.549 1.00 95.00 79 ILE A N 1
ATOM 662 C CA . ILE A 1 79 ? -10.587 6.165 6.635 1.00 95.00 79 ILE A CA 1
ATOM 663 C C . ILE A 1 79 ? -11.929 5.575 7.067 1.00 95.00 79 ILE A C 1
ATOM 665 O O . ILE A 1 79 ? -12.173 5.398 8.260 1.00 95.00 79 ILE A O 1
ATOM 669 N N . ASN A 1 80 ? -12.787 5.196 6.118 1.00 93.25 80 ASN A N 1
ATOM 670 C CA . ASN A 1 80 ? -14.062 4.555 6.433 1.00 93.25 80 ASN A CA 1
ATOM 671 C C . ASN A 1 80 ? -13.860 3.250 7.207 1.00 93.25 80 ASN A C 1
ATOM 673 O O . ASN A 1 80 ? -14.554 2.995 8.190 1.00 93.25 80 ASN A O 1
ATOM 677 N N . LYS A 1 81 ? -12.876 2.436 6.812 1.00 91.56 81 LYS A N 1
ATOM 678 C CA . LYS A 1 81 ? -12.558 1.204 7.536 1.00 91.56 81 LYS A CA 1
ATOM 679 C C . LYS A 1 81 ? -12.047 1.477 8.950 1.00 91.56 81 LYS A C 1
ATOM 681 O O . LYS A 1 81 ? -12.512 0.830 9.886 1.00 91.56 81 LYS A O 1
ATOM 686 N N . PHE A 1 82 ? -11.135 2.432 9.104 1.00 94.19 82 PHE A N 1
ATOM 687 C CA . PHE A 1 82 ? -10.637 2.868 10.408 1.00 94.19 82 PHE A CA 1
ATOM 688 C C . PHE A 1 82 ? -11.781 3.312 11.330 1.00 94.19 82 PHE A C 1
ATOM 690 O O . PHE A 1 82 ? -11.899 2.831 12.457 1.00 94.19 82 PHE A O 1
ATOM 697 N N . ASN A 1 83 ? -12.681 4.158 10.827 1.00 93.38 83 ASN A N 1
ATOM 698 C CA . ASN A 1 83 ? -13.838 4.632 11.584 1.00 93.38 83 ASN A CA 1
ATOM 699 C C . ASN A 1 83 ? -14.761 3.477 12.004 1.00 93.38 83 ASN A C 1
ATOM 701 O O . ASN A 1 83 ? -15.154 3.404 13.167 1.00 93.38 83 ASN A O 1
ATOM 705 N N . ASN A 1 84 ? -15.048 2.538 11.097 1.00 91.31 84 ASN A N 1
ATOM 706 C CA . ASN A 1 84 ? -15.879 1.367 11.396 1.00 91.31 84 ASN A CA 1
ATOM 707 C C . ASN A 1 84 ? -15.248 0.454 12.463 1.00 91.31 84 ASN A C 1
ATOM 709 O O . ASN A 1 84 ? -15.960 -0.095 13.302 1.00 91.31 84 ASN A O 1
ATOM 713 N N . GLN A 1 85 ? -13.921 0.294 12.465 1.00 89.56 85 GLN A N 1
ATOM 714 C CA . GLN A 1 85 ? -13.224 -0.498 13.485 1.00 89.56 85 GLN A CA 1
ATOM 715 C C . GLN A 1 85 ? -13.301 0.146 14.875 1.00 89.56 85 GLN A C 1
ATOM 717 O O . GLN A 1 85 ? -13.449 -0.574 15.858 1.00 89.56 85 GLN A O 1
ATOM 722 N N . ASN A 1 86 ? -13.262 1.478 14.961 1.00 83.25 86 ASN A N 1
ATOM 723 C CA . ASN A 1 86 ? -13.335 2.195 16.238 1.00 83.25 86 ASN A CA 1
ATOM 724 C C . ASN A 1 86 ? -14.768 2.332 16.780 1.00 83.25 86 ASN A C 1
ATOM 726 O O . ASN A 1 86 ? -14.957 2.409 17.990 1.00 83.25 86 ASN A O 1
ATOM 730 N N . GLN A 1 87 ? -15.788 2.339 15.917 1.00 79.12 87 GLN A N 1
ATOM 731 C CA . GLN A 1 87 ? -17.190 2.359 16.357 1.00 79.12 87 GLN A CA 1
ATOM 732 C C . GLN A 1 87 ? -17.624 1.045 17.020 1.00 79.12 87 GLN A C 1
ATOM 734 O O . GLN A 1 87 ? -18.430 1.075 17.942 1.00 79.12 87 GLN A O 1
ATOM 739 N N . ASN A 1 88 ? -17.057 -0.092 16.608 1.00 62.09 88 ASN A N 1
ATOM 740 C CA . ASN A 1 88 ? -17.368 -1.412 17.171 1.00 62.09 88 ASN A CA 1
ATOM 741 C C . ASN A 1 88 ? -16.652 -1.715 18.507 1.00 62.09 88 ASN A C 1
ATOM 743 O O . ASN A 1 88 ? -16.684 -2.856 18.967 1.00 62.09 88 ASN A O 1
ATOM 747 N N . GLN A 1 89 ? -15.965 -0.735 19.105 1.00 56.62 89 GLN A N 1
ATOM 748 C CA . GLN A 1 89 ? -15.206 -0.892 20.356 1.00 56.62 89 GLN A CA 1
ATOM 749 C C . GLN A 1 89 ? -15.828 -0.157 21.562 1.00 56.62 89 GLN A C 1
ATOM 751 O O . GLN A 1 89 ? -15.275 -0.249 22.657 1.00 56.62 89 GLN A O 1
ATOM 756 N N . ASN A 1 90 ?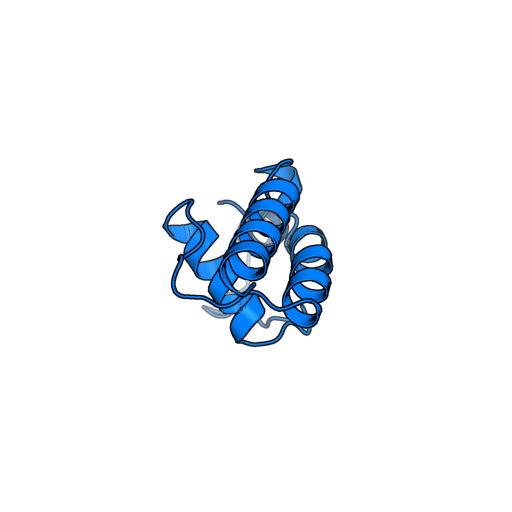 -16.966 0.527 21.375 1.00 45.50 90 ASN A N 1
ATOM 757 C CA . ASN A 1 90 ? -17.751 1.199 22.426 1.00 45.50 90 ASN A CA 1
ATOM 758 C C . ASN A 1 90 ? -19.072 0.469 22.689 1.00 45.50 90 ASN A C 1
ATOM 760 O O . ASN A 1 90 ? -19.563 0.568 23.836 1.00 45.50 90 ASN A O 1
#

Mean predicted aligned error: 4.13 Å

Sequence (90 aa):
MRSELYRGMFLSVTNDTSNKVTDYSELSNKSFQIFEYWIYSNQIKDEIQITQEIINELERGIDYFQLNQTNPNLFDLLINKFNNQNQNQN

pLDDT: mean 90.22, std 8.32, range [45.5, 97.38]

Secondary structure (DSSP, 8-state):
---HHHHHHHHH-SS---S-----S---HHHHHHHHHHHHHSS--TTSPPPHHHHHHHHHHHHHTT-TTT-TTHHHHHHHHHHHHHHTT-

Solvent-accessible surface area (backbone atoms only — not comparable to full-atom values): 5581 Å² total; per-residue (Å²): 128,60,30,52,46,58,48,52,53,66,72,68,57,87,84,72,83,70,92,71,81,88,85,82,80,84,61,53,73,68,48,50,48,51,51,52,44,27,72,77,67,76,43,74,68,86,87,59,84,64,47,73,70,43,51,60,44,43,58,54,46,34,61,68,37,29,30,46,82,69,40,72,58,53,63,59,56,51,51,53,50,37,52,56,60,60,62,77,74,116

Radius of gyration: 14.49 Å; Cα contacts (8 Å, |Δi|>4): 65; chains: 1; bounding box: 37×18×43 Å